Protein AF-A0A0F2S6R5-F1 (afdb_monomer_lite)

Structure (mmCIF, N/CA/C/O backbone):
data_AF-A0A0F2S6R5-F1
#
_entry.id   AF-A0A0F2S6R5-F1
#
loop_
_atom_site.group_PDB
_atom_site.id
_atom_site.type_symbol
_atom_site.label_atom_id
_atom_site.label_alt_id
_atom_site.label_comp_id
_atom_site.label_asym_id
_atom_site.label_entity_id
_atom_site.label_seq_id
_atom_site.pdbx_PDB_ins_code
_atom_site.Cartn_x
_atom_site.Cartn_y
_atom_site.Cartn_z
_atom_site.occupancy
_atom_site.B_iso_or_equiv
_atom_site.auth_seq_id
_atom_site.auth_comp_id
_atom_site.auth_asym_id
_atom_site.auth_atom_id
_atom_site.pdbx_PDB_model_num
ATOM 1 N N . MET A 1 1 ? 8.307 -3.874 -28.772 1.00 42.94 1 MET A N 1
ATOM 2 C CA . MET A 1 1 ? 7.777 -5.245 -28.546 1.00 42.94 1 MET A CA 1
ATOM 3 C C . MET A 1 1 ? 8.021 -5.792 -27.130 1.00 42.94 1 MET A C 1
ATOM 5 O O . MET A 1 1 ? 7.436 -6.818 -26.821 1.00 42.94 1 MET A O 1
ATOM 9 N N . ARG A 1 2 ? 8.817 -5.140 -26.260 1.00 52.94 2 ARG A N 1
ATOM 10 C CA . ARG A 1 2 ? 9.134 -5.641 -24.904 1.00 52.94 2 ARG A CA 1
ATOM 11 C C . ARG A 1 2 ? 8.112 -5.208 -23.826 1.00 52.94 2 ARG A C 1
ATOM 13 O O . ARG A 1 2 ? 7.730 -6.024 -23.002 1.00 52.94 2 ARG A O 1
ATOM 20 N N . GLU A 1 3 ? 7.572 -3.991 -23.926 1.00 57.88 3 GLU A N 1
ATOM 21 C CA . GLU A 1 3 ? 6.605 -3.407 -22.964 1.00 57.88 3 GLU A CA 1
ATOM 22 C C . GLU A 1 3 ? 5.202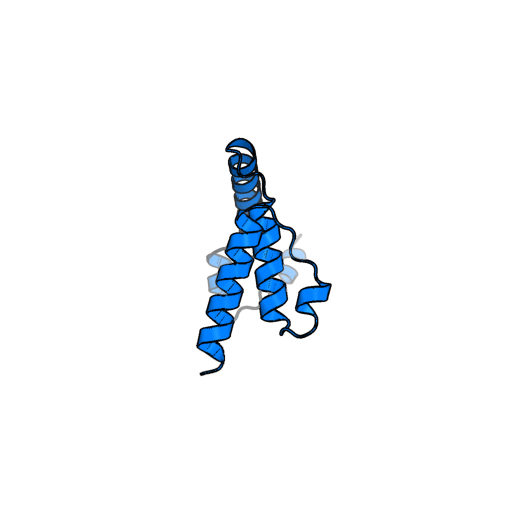 -4.033 -22.995 1.00 57.88 3 GLU A C 1
ATOM 24 O O . GLU A 1 3 ? 4.569 -4.227 -21.965 1.00 57.88 3 GLU A O 1
ATOM 29 N N . LYS A 1 4 ? 4.693 -4.415 -24.175 1.00 61.81 4 LYS A N 1
ATOM 30 C CA . LYS A 1 4 ? 3.365 -5.058 -24.259 1.00 61.81 4 LYS A CA 1
ATOM 31 C C . LYS A 1 4 ? 3.313 -6.386 -23.495 1.00 61.81 4 LYS A C 1
ATOM 33 O O . LYS A 1 4 ? 2.253 -6.777 -23.019 1.00 61.81 4 LYS A O 1
ATOM 38 N N . ASN A 1 5 ? 4.457 -7.060 -23.374 1.00 75.62 5 ASN A N 1
ATOM 39 C CA . ASN A 1 5 ? 4.567 -8.299 -22.618 1.00 75.62 5 ASN A CA 1
ATOM 40 C C . ASN A 1 5 ? 4.725 -8.034 -21.114 1.00 75.62 5 ASN A C 1
ATOM 42 O O . ASN A 1 5 ? 4.191 -8.814 -20.335 1.00 75.62 5 ASN A O 1
ATOM 46 N N . SER A 1 6 ? 5.378 -6.937 -20.700 1.00 80.12 6 SER A N 1
ATOM 47 C CA . SER A 1 6 ? 5.513 -6.597 -19.275 1.00 80.12 6 SER A CA 1
ATOM 48 C C . SER A 1 6 ? 4.174 -6.215 -18.650 1.00 80.12 6 SER A C 1
ATOM 50 O O . SER A 1 6 ? 3.848 -6.716 -17.581 1.00 80.12 6 SER A O 1
ATOM 52 N N . LEU A 1 7 ? 3.346 -5.429 -19.347 1.00 84.69 7 LEU A N 1
ATOM 53 C CA . LEU A 1 7 ? 2.012 -5.080 -18.851 1.00 84.69 7 LEU A CA 1
ATOM 54 C C . LEU A 1 7 ? 1.111 -6.315 -18.718 1.00 84.69 7 LEU A C 1
ATOM 56 O O . LEU A 1 7 ? 0.369 -6.447 -17.753 1.00 84.69 7 LEU A O 1
ATOM 60 N N . LYS A 1 8 ? 1.187 -7.246 -19.673 1.00 89.00 8 LYS A N 1
ATOM 61 C CA . LYS A 1 8 ? 0.401 -8.483 -19.614 1.00 89.00 8 LYS A CA 1
ATOM 62 C C . LYS A 1 8 ? 0.827 -9.379 -18.445 1.00 89.00 8 LYS A C 1
ATOM 64 O O . LYS A 1 8 ? -0.031 -9.986 -17.814 1.00 89.00 8 LYS A O 1
ATOM 69 N N . LEU A 1 9 ? 2.130 -9.443 -18.160 1.00 87.38 9 LEU A N 1
ATOM 70 C CA . LEU A 1 9 ? 2.659 -10.138 -16.983 1.00 87.38 9 LEU A CA 1
ATOM 71 C C . LEU A 1 9 ? 2.192 -9.462 -15.692 1.00 87.38 9 LEU A C 1
ATOM 73 O O . LEU A 1 9 ? 1.664 -10.142 -14.823 1.00 87.38 9 LEU A O 1
ATOM 77 N N . PHE A 1 10 ? 2.278 -8.131 -15.621 1.00 88.06 10 PHE A N 1
ATOM 78 C CA . PHE A 1 10 ? 1.766 -7.359 -14.489 1.00 88.06 10 PHE A CA 1
ATOM 79 C C . PHE A 1 10 ? 0.289 -7.642 -14.212 1.00 88.06 10 PHE A C 1
ATOM 81 O O . PHE A 1 10 ? -0.067 -7.973 -13.090 1.00 88.06 10 PHE A O 1
ATOM 88 N N . ILE A 1 11 ? -0.566 -7.586 -15.238 1.00 90.88 11 ILE A N 1
ATOM 89 C CA . ILE A 1 11 ? -1.997 -7.889 -15.091 1.00 90.88 11 ILE A CA 1
ATOM 90 C C . ILE A 1 11 ? -2.197 -9.309 -14.552 1.00 90.88 11 ILE A C 1
ATOM 92 O O . ILE A 1 11 ? -2.971 -9.495 -13.619 1.00 90.88 11 ILE A O 1
ATOM 96 N N . SER A 1 12 ? -1.467 -10.292 -15.085 1.00 91.06 12 SER A N 1
ATOM 97 C CA . SER A 1 12 ? -1.551 -11.673 -14.601 1.00 91.06 12 SER A CA 1
ATOM 98 C C . SER A 1 12 ? -1.149 -11.799 -13.130 1.00 91.06 12 SER A C 1
ATOM 100 O O . SER A 1 12 ? -1.763 -12.569 -12.398 1.00 91.06 12 SER A O 1
ATOM 102 N N . ASP A 1 13 ? -0.144 -11.053 -12.683 1.00 90.12 13 ASP A N 1
ATOM 103 C CA . ASP A 1 13 ? 0.297 -11.083 -11.290 1.00 90.12 13 ASP A CA 1
ATOM 104 C C . ASP A 1 13 ? -0.685 -10.368 -10.353 1.00 90.12 13 ASP A C 1
ATOM 106 O O . ASP A 1 13 ? -0.921 -10.834 -9.240 1.00 90.12 13 AS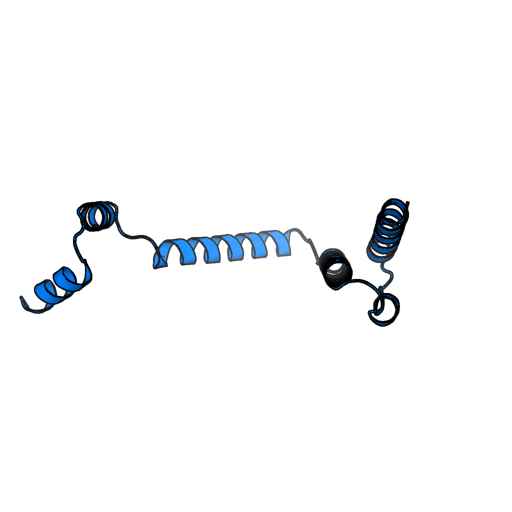P A O 1
ATOM 110 N N . ILE A 1 14 ? -1.349 -9.307 -10.819 1.00 92.12 14 ILE A N 1
ATOM 111 C CA . ILE A 1 14 ? -2.468 -8.686 -10.097 1.00 92.12 14 ILE A CA 1
ATOM 112 C C . ILE A 1 14 ? -3.649 -9.659 -9.968 1.00 92.12 14 ILE A C 1
ATOM 114 O O . ILE A 1 14 ? -4.220 -9.780 -8.886 1.00 92.12 14 ILE A O 1
ATOM 118 N N . GLU A 1 15 ? -4.000 -10.395 -11.026 1.00 92.88 15 GLU A N 1
ATOM 119 C CA . GLU A 1 15 ? -5.063 -11.412 -10.981 1.00 92.88 15 GLU A CA 1
ATOM 120 C C . GLU A 1 15 ? -4.767 -12.512 -9.948 1.00 92.88 15 GLU A C 1
ATOM 122 O O . GLU A 1 15 ? -5.669 -12.929 -9.213 1.00 92.88 15 GLU A O 1
ATOM 127 N N . LYS A 1 16 ? -3.503 -12.942 -9.831 1.00 91.38 16 LYS A N 1
ATOM 128 C CA . LYS A 1 16 ? -3.059 -13.882 -8.787 1.00 91.38 16 LYS A CA 1
ATOM 129 C C . LYS A 1 16 ? -3.244 -13.305 -7.386 1.00 91.38 16 LYS A C 1
ATOM 131 O O . LYS A 1 16 ? -3.817 -13.971 -6.526 1.00 91.38 16 LYS A O 1
ATOM 136 N N . ILE A 1 17 ? -2.824 -12.056 -7.171 1.00 91.38 17 ILE A N 1
ATOM 137 C CA . ILE A 1 17 ? -2.967 -11.367 -5.879 1.00 91.38 17 ILE A CA 1
ATOM 138 C C . ILE A 1 17 ? -4.444 -11.262 -5.480 1.00 91.38 17 ILE A C 1
ATOM 140 O O . ILE A 1 17 ? -4.796 -11.581 -4.345 1.00 91.38 17 ILE A O 1
ATOM 144 N N . ILE A 1 18 ? -5.323 -10.875 -6.412 1.00 88.69 18 ILE A N 1
ATOM 145 C CA . ILE A 1 18 ? -6.777 -10.805 -6.179 1.00 88.69 18 ILE A CA 1
ATOM 146 C C . ILE A 1 18 ? -7.349 -12.191 -5.851 1.00 88.69 18 ILE A C 1
ATOM 148 O O . ILE A 1 18 ? -8.245 -12.311 -5.018 1.00 88.69 18 ILE A O 1
ATOM 152 N N . SER A 1 19 ? -6.808 -13.244 -6.465 1.00 89.62 19 SER A N 1
ATOM 153 C CA . SER A 1 19 ? -7.196 -14.635 -6.199 1.00 89.62 19 SER A CA 1
ATOM 154 C C . SER A 1 19 ? -6.664 -15.177 -4.861 1.00 89.62 19 SER A C 1
ATOM 156 O O . SER A 1 19 ? -6.991 -16.302 -4.487 1.00 89.62 19 SER A O 1
ATOM 158 N N . GLY A 1 20 ? -5.871 -14.391 -4.124 1.00 83.06 20 GLY A N 1
ATOM 159 C CA . GLY A 1 20 ? -5.310 -14.757 -2.824 1.00 83.06 20 GLY A CA 1
ATOM 160 C C . GLY A 1 20 ? -3.959 -15.474 -2.891 1.00 83.06 20 GLY A C 1
ATOM 161 O O . GLY A 1 20 ? -3.470 -15.939 -1.860 1.00 83.06 20 GLY A O 1
ATOM 162 N N . GLU A 1 21 ? -3.335 -15.562 -4.067 1.00 84.25 21 GLU A N 1
ATOM 163 C CA . GLU A 1 21 ? -1.971 -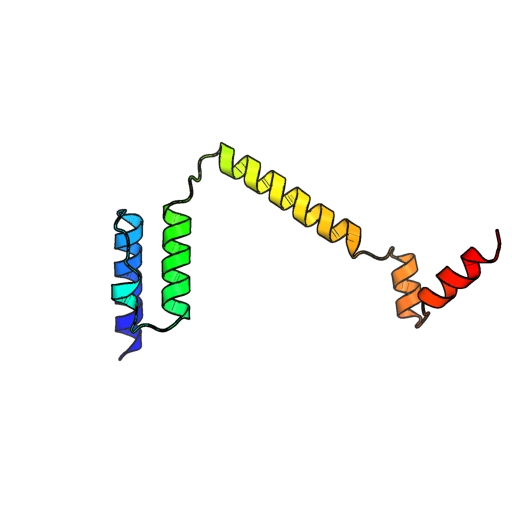16.076 -4.193 1.00 84.25 21 GLU A CA 1
ATOM 164 C C . GLU A 1 21 ? -0.953 -15.029 -3.727 1.00 84.25 21 GLU A C 1
ATOM 166 O O . GLU A 1 21 ? -1.030 -13.842 -4.051 1.00 84.25 21 GLU A O 1
ATOM 171 N N . ILE A 1 22 ? 0.033 -15.477 -2.949 1.00 73.38 22 ILE A N 1
ATOM 172 C CA . ILE A 1 22 ? 1.111 -14.618 -2.461 1.00 73.38 22 ILE A CA 1
ATOM 173 C C . ILE A 1 22 ? 2.211 -14.594 -3.518 1.00 73.38 22 ILE A C 1
ATOM 175 O O . ILE A 1 22 ? 2.876 -15.603 -3.741 1.00 73.38 22 ILE A O 1
ATOM 179 N N . THR A 1 23 ? 2.450 -13.430 -4.119 1.00 68.75 23 THR A N 1
ATOM 180 C CA . THR A 1 23 ? 3.635 -13.216 -4.957 1.00 68.75 23 THR A CA 1
ATOM 181 C C . THR A 1 23 ? 4.887 -13.131 -4.071 1.00 68.75 23 THR A C 1
ATOM 183 O O . THR A 1 23 ? 4.962 -12.331 -3.133 1.00 68.75 23 THR A O 1
ATOM 186 N N . ILE A 1 24 ? 5.860 -14.018 -4.309 1.00 66.00 24 ILE A N 1
ATOM 187 C CA . ILE A 1 24 ? 7.070 -14.150 -3.485 1.00 66.00 24 ILE A CA 1
ATOM 188 C C . ILE A 1 24 ? 8.160 -13.243 -4.055 1.00 66.00 24 ILE A C 1
ATOM 190 O O . ILE A 1 24 ? 8.506 -13.339 -5.227 1.00 66.00 24 ILE A O 1
ATOM 194 N N . SER A 1 25 ? 8.770 -12.409 -3.209 1.00 64.62 25 SER A N 1
ATOM 195 C CA . SER A 1 25 ? 9.819 -11.448 -3.598 1.00 64.62 25 SER A CA 1
ATOM 196 C C . SER A 1 25 ? 10.974 -12.061 -4.421 1.00 64.62 25 SER A C 1
ATOM 198 O O . SER A 1 25 ? 11.522 -11.402 -5.304 1.00 64.62 25 SER A O 1
ATOM 200 N N . SER A 1 26 ? 11.300 -13.345 -4.216 1.00 66.44 26 SER A N 1
ATOM 201 C CA . SER A 1 26 ? 12.332 -14.064 -4.982 1.00 66.44 26 SER A CA 1
ATOM 202 C C . SER A 1 26 ? 12.001 -14.242 -6.465 1.00 66.44 26 SER A C 1
ATOM 204 O O . SER A 1 26 ? 12.905 -14.232 -7.295 1.00 66.44 26 SER A O 1
ATOM 206 N N . GLU A 1 27 ? 10.722 -14.385 -6.820 1.00 67.56 27 GLU A N 1
ATOM 207 C CA . GLU A 1 27 ? 10.282 -14.511 -8.218 1.00 67.56 27 GLU A CA 1
ATOM 208 C C . GLU A 1 27 ? 10.520 -13.209 -8.990 1.00 67.56 27 GLU A C 1
ATOM 210 O O . GLU A 1 27 ? 10.745 -13.221 -10.203 1.00 67.56 27 GLU A O 1
ATOM 215 N N . TYR A 1 28 ? 10.573 -12.091 -8.259 1.00 72.56 28 TYR A N 1
ATOM 216 C CA . TYR A 1 28 ? 10.650 -10.755 -8.824 1.00 72.56 28 TYR A CA 1
ATOM 217 C C . TYR A 1 28 ? 12.028 -10.107 -8.717 1.00 72.56 28 TYR A C 1
ATOM 219 O O . TYR A 1 28 ? 12.194 -8.951 -9.091 1.00 72.56 28 TYR A O 1
ATOM 227 N N . GLN A 1 29 ? 13.050 -10.836 -8.260 1.00 72.00 29 GLN A N 1
ATOM 228 C CA . GLN A 1 29 ? 14.375 -10.269 -7.986 1.00 72.00 29 GLN A CA 1
ATOM 229 C C . GLN A 1 29 ? 15.019 -9.577 -9.205 1.00 72.00 29 GLN A C 1
ATOM 231 O O . GLN A 1 29 ? 15.781 -8.628 -9.036 1.00 72.00 29 GLN A O 1
ATOM 236 N N . HIS A 1 30 ? 14.676 -10.025 -10.416 1.00 75.38 30 HIS A N 1
ATOM 237 C CA . HIS A 1 30 ? 15.176 -9.509 -11.694 1.00 75.38 30 HIS A CA 1
ATOM 238 C C . HIS A 1 30 ? 14.366 -8.339 -12.282 1.00 75.38 30 HIS A C 1
ATOM 240 O O . HIS A 1 30 ? 14.768 -7.798 -13.312 1.00 75.38 30 HIS A O 1
ATOM 246 N N . TRP A 1 31 ? 13.239 -7.967 -11.668 1.00 77.94 31 TRP A N 1
ATOM 247 C CA . TRP A 1 31 ? 12.434 -6.817 -12.085 1.00 77.94 31 TRP A CA 1
ATOM 248 C C . TRP A 1 31 ? 12.972 -5.519 -11.490 1.00 77.94 31 TRP A C 1
ATOM 250 O O . TRP A 1 31 ? 13.715 -5.535 -10.500 1.00 77.94 31 TRP A O 1
ATOM 260 N N . ASP A 1 32 ? 12.598 -4.404 -12.117 1.00 84.56 32 ASP A N 1
ATOM 261 C CA . ASP A 1 32 ? 12.898 -3.079 -11.588 1.00 84.56 32 ASP A CA 1
ATOM 262 C C . ASP A 1 32 ? 12.194 -2.834 -10.243 1.00 84.56 32 ASP A C 1
ATOM 264 O O . ASP A 1 32 ? 11.309 -3.582 -9.815 1.00 84.56 32 ASP A O 1
ATOM 268 N N . GLU A 1 33 ? 12.675 -1.820 -9.531 1.00 86.38 33 GLU A N 1
ATOM 269 C CA . GLU A 1 33 ? 12.191 -1.511 -8.188 1.00 86.38 33 GLU A CA 1
ATOM 270 C C . GLU A 1 33 ? 10.739 -1.016 -8.212 1.00 86.38 33 GLU A C 1
ATOM 272 O O . GLU A 1 33 ? 9.933 -1.448 -7.393 1.00 86.38 33 GLU A O 1
ATOM 277 N N . GLU A 1 34 ? 10.375 -0.213 -9.214 1.00 86.38 34 GLU A N 1
ATOM 278 C CA . GLU A 1 34 ? 9.026 0.338 -9.384 1.00 86.38 34 GLU A CA 1
ATOM 279 C C . GLU A 1 34 ? 7.972 -0.774 -9.523 1.00 86.38 34 GLU A C 1
ATOM 281 O O . GLU A 1 34 ? 6.931 -0.755 -8.867 1.00 86.38 34 GLU A O 1
ATOM 286 N N . TYR A 1 35 ? 8.263 -1.809 -10.311 1.00 87.44 35 TYR A N 1
ATOM 287 C CA . TYR A 1 35 ? 7.401 -2.972 -10.492 1.00 87.44 35 TYR A CA 1
ATOM 288 C C . TYR A 1 35 ? 7.194 -3.745 -9.184 1.00 87.44 35 TYR A C 1
ATOM 290 O O . TYR A 1 35 ? 6.079 -4.183 -8.884 1.00 87.44 35 TYR A O 1
ATOM 298 N N . LYS A 1 36 ? 8.253 -3.907 -8.380 1.00 85.81 36 LYS A N 1
ATOM 299 C CA . LYS A 1 36 ? 8.169 -4.576 -7.071 1.00 85.81 36 LYS A CA 1
ATOM 300 C C . LYS A 1 36 ? 7.345 -3.763 -6.082 1.00 85.81 36 LYS A C 1
ATOM 302 O O . LYS A 1 36 ? 6.510 -4.339 -5.384 1.00 85.81 36 LYS A O 1
ATOM 307 N N . GLU A 1 37 ? 7.557 -2.451 -6.038 1.00 88.56 37 GLU A N 1
ATOM 308 C CA . GLU A 1 37 ? 6.785 -1.532 -5.201 1.00 88.56 37 GLU A CA 1
ATOM 309 C C . GLU A 1 37 ? 5.295 -1.586 -5.557 1.00 88.56 37 GLU A C 1
ATOM 311 O O . GLU A 1 37 ? 4.449 -1.733 -4.673 1.00 88.56 37 GLU A O 1
ATOM 316 N N . LEU A 1 38 ? 4.964 -1.574 -6.852 1.00 91.69 38 LEU A N 1
ATOM 317 C CA . LEU A 1 38 ? 3.591 -1.698 -7.343 1.00 91.69 38 LEU A CA 1
ATOM 318 C C . LEU A 1 38 ? 2.935 -3.022 -6.927 1.00 91.69 38 LEU A C 1
ATOM 320 O O . LEU A 1 38 ? 1.802 -3.017 -6.438 1.00 91.69 38 LEU A O 1
ATOM 324 N N . LEU A 1 39 ? 3.630 -4.155 -7.076 1.00 89.62 39 LEU A N 1
ATOM 325 C CA . LEU A 1 39 ? 3.109 -5.452 -6.629 1.00 89.62 39 LEU A CA 1
ATOM 326 C C . LEU A 1 39 ? 2.927 -5.509 -5.109 1.00 89.62 39 LEU A C 1
ATOM 328 O O . LEU A 1 39 ? 1.938 -6.061 -4.625 1.00 89.62 39 LEU A O 1
ATOM 332 N N . PHE A 1 40 ? 3.852 -4.924 -4.351 1.00 88.62 40 PHE A N 1
ATOM 333 C CA . PHE A 1 40 ? 3.753 -4.854 -2.899 1.00 88.62 40 PHE A CA 1
ATOM 334 C C . PHE A 1 40 ? 2.544 -4.021 -2.451 1.00 88.62 40 PHE A C 1
ATOM 336 O O . PHE A 1 40 ? 1.769 -4.466 -1.602 1.00 88.62 40 PHE A O 1
ATOM 343 N N . LEU A 1 41 ? 2.325 -2.857 -3.068 1.00 91.06 41 LEU A N 1
ATOM 344 C CA . LEU A 1 41 ? 1.134 -2.040 -2.834 1.00 91.06 41 LEU A CA 1
ATOM 345 C C . LEU A 1 41 ? -0.144 -2.812 -3.172 1.00 91.06 41 LEU A C 1
ATOM 347 O O . LEU A 1 41 ? -1.075 -2.828 -2.370 1.00 91.06 41 LEU A O 1
ATOM 351 N N . ALA A 1 42 ? -0.179 -3.512 -4.307 1.00 90.50 42 ALA A N 1
ATOM 352 C CA . ALA A 1 42 ? -1.326 -4.333 -4.685 1.00 90.50 42 ALA A CA 1
ATOM 353 C C . ALA A 1 42 ? -1.628 -5.429 -3.647 1.00 90.50 42 ALA A C 1
ATOM 355 O O . ALA A 1 42 ? -2.787 -5.623 -3.280 1.00 90.50 42 ALA A O 1
ATOM 356 N N . GLN A 1 43 ? -0.603 -6.103 -3.113 1.00 89.81 43 GLN A N 1
ATOM 357 C CA . GLN A 1 43 ? -0.776 -7.078 -2.032 1.00 89.81 43 GLN A CA 1
ATOM 358 C C . GLN A 1 43 ? -1.309 -6.451 -0.740 1.00 89.81 43 GLN A C 1
ATOM 360 O O . GLN A 1 43 ? -2.137 -7.062 -0.064 1.00 89.81 43 GLN A O 1
ATOM 365 N N . LEU A 1 44 ? -0.822 -5.264 -0.363 1.00 88.62 44 LEU A N 1
ATOM 366 C CA . LEU A 1 44 ? -1.309 -4.553 0.820 1.00 88.62 44 LEU A CA 1
ATOM 367 C C . LEU A 1 44 ? -2.785 -4.192 0.676 1.00 88.62 44 LEU A C 1
ATOM 369 O O . LEU A 1 44 ? -3.554 -4.422 1.605 1.00 88.62 44 LEU A O 1
ATOM 373 N N . LEU A 1 45 ? -3.181 -3.689 -0.496 1.00 88.38 45 LEU A N 1
ATOM 374 C CA . LEU A 1 45 ? -4.575 -3.378 -0.802 1.00 88.38 45 LEU A CA 1
ATOM 375 C C . LEU A 1 45 ? -5.439 -4.644 -0.770 1.00 88.38 45 LEU A C 1
ATOM 377 O O . LEU A 1 45 ? -6.489 -4.647 -0.144 1.00 88.38 45 LEU A O 1
ATOM 381 N N . ALA A 1 46 ? -4.982 -5.751 -1.358 1.00 87.06 46 ALA A N 1
ATOM 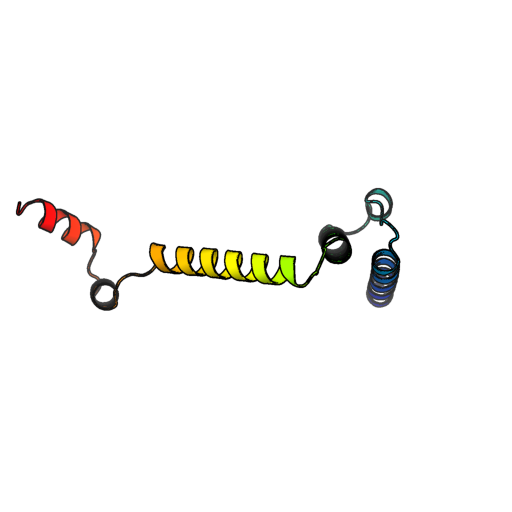382 C CA . ALA A 1 46 ? -5.726 -7.013 -1.334 1.00 87.06 46 ALA A CA 1
ATOM 383 C C . ALA A 1 46 ? -5.899 -7.596 0.082 1.00 87.06 46 ALA A C 1
ATOM 385 O O . ALA A 1 46 ? -6.889 -8.271 0.357 1.00 87.06 46 ALA A O 1
ATOM 386 N N . LYS A 1 47 ? -4.948 -7.339 0.989 1.00 85.19 47 LYS A N 1
ATOM 387 C CA . LYS A 1 47 ? -5.013 -7.758 2.400 1.00 85.19 47 LYS A CA 1
ATOM 388 C C . LYS A 1 47 ? -5.777 -6.784 3.292 1.00 85.19 47 LYS A C 1
ATOM 390 O O . LYS A 1 47 ? -6.087 -7.140 4.429 1.00 85.19 47 LYS A O 1
ATOM 395 N N . ALA A 1 48 ? -6.019 -5.561 2.831 1.00 82.50 48 ALA A N 1
ATOM 396 C CA . ALA A 1 48 ? -6.703 -4.561 3.625 1.00 82.50 48 ALA A CA 1
ATOM 397 C C . ALA A 1 48 ? -8.158 -4.987 3.854 1.00 82.50 48 ALA A C 1
ATOM 399 O O . ALA A 1 48 ? -8.900 -5.310 2.928 1.00 82.50 48 ALA A O 1
ATOM 400 N N . ASP A 1 49 ? -8.569 -4.981 5.118 1.00 77.06 49 ASP A N 1
ATOM 401 C CA . ASP A 1 49 ? -9.955 -5.220 5.492 1.00 77.06 49 ASP A CA 1
ATOM 402 C C . ASP A 1 49 ? -10.743 -3.919 5.300 1.00 77.06 49 ASP A C 1
ATOM 404 O O . ASP A 1 49 ? -10.758 -3.054 6.176 1.00 77.06 49 ASP A O 1
ATOM 408 N N . TYR A 1 50 ? -11.371 -3.766 4.132 1.00 73.56 50 TYR A N 1
ATOM 409 C CA . TYR A 1 50 ? -12.218 -2.618 3.781 1.00 73.56 50 TYR A CA 1
ATOM 410 C C . TYR A 1 50 ? -13.631 -2.699 4.366 1.00 73.56 50 TYR A C 1
ATOM 412 O O . TYR A 1 50 ? -14.590 -2.217 3.760 1.00 73.56 50 TYR A O 1
ATOM 420 N N . ASN A 1 51 ? -13.805 -3.327 5.528 1.00 78.94 51 ASN A N 1
ATOM 421 C CA . ASN A 1 51 ? -15.088 -3.265 6.207 1.00 78.94 51 ASN A CA 1
ATOM 422 C C . ASN A 1 51 ? -15.502 -1.800 6.479 1.00 78.94 51 ASN A C 1
ATOM 424 O O . ASN A 1 51 ? -14.678 -0.914 6.695 1.00 78.94 51 ASN A O 1
ATOM 428 N N . GLN A 1 52 ? -16.810 -1.532 6.478 1.00 69.25 52 GLN A N 1
ATOM 429 C CA . GLN A 1 52 ? -17.350 -0.173 6.639 1.00 69.25 52 GLN A CA 1
ATOM 430 C C . GLN A 1 52 ? -16.791 0.537 7.890 1.00 69.25 52 GLN A C 1
ATOM 432 O O . GLN A 1 52 ? -16.536 1.735 7.898 1.00 69.25 52 GLN A O 1
ATOM 437 N N . LYS A 1 53 ? -16.534 -0.241 8.948 1.00 71.81 53 LYS A N 1
ATOM 438 C CA . LYS A 1 53 ? -16.021 0.244 10.228 1.00 71.81 53 LYS A CA 1
ATOM 439 C C . LYS A 1 53 ? -14.565 0.718 10.148 1.00 71.81 53 LYS A C 1
ATOM 441 O O . LYS A 1 53 ? -14.213 1.676 10.833 1.00 71.81 53 LYS A O 1
ATOM 446 N N . SER A 1 54 ? -13.718 0.062 9.357 1.00 68.94 54 SER A N 1
ATOM 447 C CA . SER A 1 54 ? -12.323 0.457 9.150 1.00 68.94 54 SER A CA 1
ATOM 448 C C . SER A 1 54 ? -12.232 1.696 8.259 1.00 68.94 54 SER A C 1
ATOM 450 O O . SER A 1 54 ? -11.392 2.558 8.512 1.00 68.94 54 SER A O 1
ATOM 452 N N . GLN A 1 55 ? -13.146 1.842 7.293 1.00 70.50 55 GLN A N 1
ATOM 453 C CA . GLN A 1 55 ? -13.259 3.049 6.471 1.00 70.50 55 GLN A CA 1
ATOM 454 C C . GLN A 1 55 ? -13.653 4.278 7.295 1.00 70.50 55 GLN A C 1
ATOM 456 O O . GLN A 1 55 ? -12.953 5.286 7.230 1.00 70.50 55 GLN A O 1
ATOM 461 N N . ASP A 1 56 ? -14.688 4.182 8.134 1.00 74.44 56 ASP A N 1
ATOM 462 C CA . ASP A 1 56 ? -15.125 5.300 8.987 1.00 74.44 56 ASP A CA 1
ATOM 463 C C . ASP A 1 56 ? -14.009 5.753 9.955 1.00 74.44 56 ASP A C 1
ATOM 465 O O . ASP A 1 56 ? -13.803 6.947 10.210 1.00 74.44 56 ASP A O 1
ATOM 469 N N . GLN A 1 57 ? -13.241 4.794 10.486 1.00 73.44 57 GLN A N 1
ATOM 470 C CA . GLN A 1 57 ? -12.078 5.068 11.336 1.00 73.44 57 GLN A CA 1
ATOM 471 C C . GLN A 1 57 ? -10.932 5.735 10.566 1.00 73.44 57 GLN A C 1
ATOM 473 O O . GLN A 1 57 ? -10.337 6.693 11.068 1.00 73.44 57 GLN A O 1
ATOM 478 N N . MET A 1 58 ? -10.634 5.259 9.355 1.00 74.69 58 MET A N 1
ATOM 479 C CA . MET A 1 58 ? -9.603 5.833 8.491 1.00 74.69 58 MET A CA 1
ATOM 480 C C . MET A 1 58 ? -9.964 7.259 8.060 1.00 74.69 58 MET A C 1
ATOM 482 O O . MET A 1 58 ? -9.113 8.144 8.128 1.00 74.69 58 MET A O 1
ATOM 486 N N . GLU A 1 59 ? -11.220 7.513 7.688 1.00 77.75 59 GLU A N 1
ATOM 487 C CA . GLU A 1 59 ? -11.704 8.847 7.321 1.00 77.75 59 GLU A CA 1
ATOM 488 C C . GLU A 1 59 ? -11.576 9.829 8.495 1.00 77.75 59 GLU A C 1
ATOM 490 O O . GLU A 1 59 ? -11.116 10.961 8.329 1.00 77.75 59 GLU A O 1
ATOM 495 N N . THR A 1 60 ? -11.909 9.377 9.707 1.00 78.81 60 THR A N 1
ATOM 496 C CA . THR A 1 60 ? -11.775 10.184 10.926 1.00 78.81 60 THR A CA 1
ATOM 497 C C . THR A 1 60 ? -10.308 10.511 11.232 1.00 78.81 60 THR A C 1
ATOM 499 O O . THR A 1 60 ? -9.993 11.650 11.585 1.00 78.81 60 THR A O 1
ATOM 502 N N . MET A 1 61 ? -9.390 9.549 11.067 1.00 75.06 61 MET A N 1
ATOM 503 C CA . MET A 1 61 ? -7.951 9.801 11.233 1.00 75.06 61 MET A CA 1
ATOM 504 C C . MET A 1 61 ? -7.406 10.762 10.176 1.00 75.06 61 MET A C 1
ATOM 506 O O . MET A 1 61 ? -6.681 11.687 10.532 1.00 75.06 61 MET A O 1
ATOM 510 N N . LEU A 1 62 ? -7.770 10.584 8.904 1.00 80.38 62 LEU A N 1
ATOM 511 C CA . LEU A 1 62 ? -7.337 11.457 7.809 1.00 80.38 62 LEU A CA 1
ATOM 512 C C . LEU A 1 62 ? -7.791 12.898 8.023 1.00 80.38 62 LEU A C 1
ATOM 514 O O . LEU A 1 62 ? -6.975 13.810 7.927 1.00 80.38 62 LEU A O 1
ATOM 518 N N . LYS A 1 63 ? -9.060 13.104 8.395 1.00 78.31 63 LYS A N 1
ATOM 519 C CA . LYS A 1 63 ? -9.579 14.435 8.740 1.00 78.31 63 LYS A CA 1
ATOM 520 C C . LYS A 1 63 ? -8.787 15.075 9.873 1.00 78.31 63 LYS A C 1
ATOM 522 O O . LYS A 1 63 ? -8.464 16.253 9.792 1.00 78.31 63 LYS A O 1
ATOM 527 N N . LYS A 1 64 ? -8.431 14.302 10.903 1.00 76.38 64 LYS A N 1
ATOM 528 C CA . LYS A 1 64 ? -7.639 14.797 12.035 1.00 76.38 64 LYS A CA 1
ATOM 529 C C . LYS A 1 64 ? -6.207 15.161 11.633 1.00 76.38 64 LYS A C 1
ATOM 531 O O . LYS A 1 64 ? -5.688 16.163 12.103 1.00 76.38 64 LYS A O 1
ATOM 536 N N . VAL A 1 65 ? -5.575 14.372 10.765 1.00 74.19 65 VAL A N 1
ATOM 537 C CA . VAL A 1 65 ? -4.233 14.673 10.245 1.00 74.19 65 VAL A CA 1
ATOM 538 C C . VAL A 1 65 ? -4.257 15.930 9.378 1.00 74.19 65 VAL A C 1
ATOM 540 O O . VAL A 1 65 ? -3.427 16.802 9.584 1.00 74.19 65 VAL A O 1
ATOM 543 N N . ILE A 1 66 ? -5.227 16.061 8.469 1.00 71.94 66 ILE A N 1
ATOM 544 C CA . ILE A 1 66 ? -5.376 17.246 7.609 1.00 71.94 66 ILE A CA 1
ATOM 545 C C . ILE A 1 66 ? -5.653 18.499 8.446 1.00 71.94 66 ILE A C 1
ATOM 547 O O . ILE A 1 66 ? -5.027 19.527 8.219 1.00 71.94 66 ILE A O 1
ATOM 551 N N . TYR 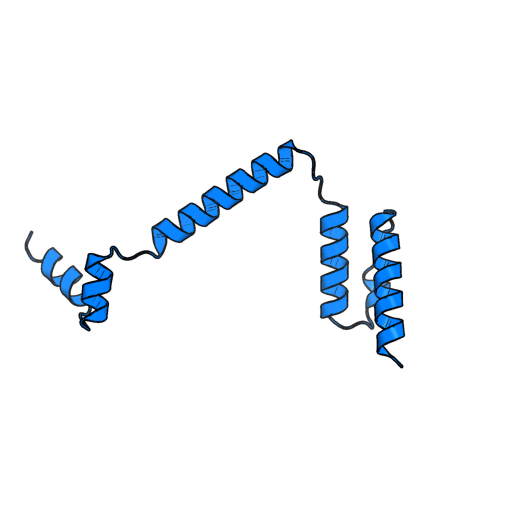A 1 67 ? -6.529 18.396 9.449 1.00 67.88 67 TYR A N 1
ATOM 552 C CA . TYR A 1 67 ? -6.791 19.484 10.391 1.00 67.88 67 TYR A CA 1
ATOM 553 C C . TYR A 1 67 ? -5.508 19.926 11.110 1.00 67.88 67 TYR A C 1
ATOM 555 O O . TYR A 1 67 ? -5.190 21.107 11.144 1.00 67.88 67 TYR A O 1
ATOM 563 N N . ASN A 1 68 ? -4.722 18.970 11.611 1.00 64.69 68 ASN A N 1
ATOM 564 C CA . ASN A 1 68 ? -3.469 19.267 12.305 1.00 64.69 68 ASN A CA 1
ATOM 565 C C . ASN A 1 68 ? -2.366 19.821 11.386 1.00 64.69 68 ASN A C 1
ATOM 567 O O . ASN A 1 68 ? -1.416 20.407 11.891 1.00 64.69 68 ASN A O 1
ATOM 571 N N . ILE A 1 69 ? -2.437 19.586 10.073 1.00 63.19 69 ILE A N 1
ATOM 572 C CA . ILE A 1 69 ? -1.508 20.178 9.098 1.00 63.19 69 ILE A CA 1
ATOM 573 C C . ILE A 1 69 ? -1.887 21.640 8.841 1.00 63.19 69 ILE A C 1
ATOM 575 O O . ILE A 1 69 ? -1.003 22.485 8.785 1.00 63.19 69 ILE A O 1
ATOM 579 N N . HIS A 1 70 ? -3.186 21.938 8.747 1.00 55.75 70 HIS A N 1
ATOM 580 C CA . HIS A 1 70 ? -3.689 23.308 8.621 1.00 55.75 70 HIS A CA 1
ATOM 581 C C . HIS A 1 70 ? -3.333 24.173 9.845 1.00 55.75 70 HIS A C 1
ATOM 583 O O . HIS A 1 70 ? -2.873 25.294 9.687 1.00 55.75 70 HIS A O 1
ATOM 589 N N . ASP A 1 71 ? -3.454 23.625 11.059 1.00 56.22 71 ASP A N 1
ATOM 590 C CA . ASP A 1 71 ? -3.244 24.372 12.315 1.00 56.22 71 ASP A CA 1
ATOM 591 C C . ASP A 1 71 ? -1.780 24.796 12.581 1.00 56.22 71 ASP A C 1
ATOM 593 O O . ASP A 1 71 ? -1.524 25.566 13.504 1.00 56.22 71 ASP A O 1
ATOM 597 N N . VAL A 1 72 ? -0.796 24.256 11.849 1.00 58.16 72 VAL A N 1
ATOM 598 C CA . VAL A 1 72 ? 0.640 24.464 12.143 1.00 58.16 72 VAL A CA 1
ATOM 599 C C . VAL A 1 72 ? 1.350 25.329 11.094 1.00 58.16 72 VAL A C 1
ATOM 601 O O . VAL A 1 72 ? 2.402 25.884 11.405 1.00 58.16 72 VAL A O 1
ATOM 604 N N . ASP A 1 73 ? 0.788 25.475 9.891 1.00 58.69 73 ASP A N 1
ATOM 605 C CA . ASP A 1 73 ? 1.456 26.122 8.746 1.00 58.69 73 ASP A CA 1
ATOM 606 C C . ASP A 1 73 ? 0.718 27.362 8.199 1.00 58.69 73 ASP A C 1
ATOM 608 O O . ASP A 1 73 ? 1.197 27.981 7.246 1.00 58.69 73 ASP A O 1
ATOM 612 N N . GLU A 1 74 ? -0.426 27.753 8.774 1.00 62.28 74 GLU A N 1
ATOM 613 C CA . GLU A 1 74 ? -1.156 28.950 8.339 1.00 62.28 74 GLU A CA 1
ATOM 614 C C . GLU A 1 74 ? -0.766 30.190 9.153 1.00 62.28 74 GLU A C 1
ATOM 616 O O . GLU A 1 74 ? -0.901 30.231 10.374 1.00 62.28 74 GLU A O 1
ATOM 621 N N . LEU A 1 75 ? -0.271 31.206 8.439 1.00 61.56 75 LEU A N 1
ATOM 622 C CA . LEU A 1 75 ? -0.234 32.593 8.899 1.00 61.56 75 LEU A CA 1
ATOM 623 C C . LEU A 1 75 ? -1.638 33.182 8.721 1.00 61.56 75 LEU A C 1
ATOM 625 O O . LEU A 1 75 ? -2.281 32.919 7.701 1.00 61.56 75 LEU A O 1
ATOM 629 N N . ASP A 1 76 ? -2.091 34.000 9.668 1.00 67.19 76 ASP A N 1
ATOM 630 C CA . ASP A 1 76 ? -3.335 34.755 9.497 1.00 67.19 76 ASP A CA 1
ATOM 631 C C . ASP A 1 76 ? -3.218 35.702 8.282 1.00 67.19 76 ASP A C 1
ATOM 633 O O . ASP A 1 76 ? -2.123 36.150 7.933 1.00 67.19 76 ASP A O 1
ATOM 637 N N . ASP A 1 77 ? -4.339 36.049 7.639 1.00 71.00 77 ASP A N 1
ATOM 638 C CA . ASP A 1 77 ? -4.358 36.930 6.452 1.00 71.00 77 ASP A CA 1
ATOM 639 C C . ASP A 1 77 ? -3.583 38.249 6.678 1.00 71.00 77 ASP A C 1
ATOM 641 O O . ASP A 1 77 ? -2.853 38.715 5.800 1.00 71.00 77 ASP A O 1
ATOM 645 N N . ASP A 1 78 ? -3.662 38.810 7.889 1.00 69.31 78 ASP A N 1
ATOM 646 C CA . ASP A 1 78 ? -2.936 40.026 8.276 1.00 69.31 78 ASP A CA 1
ATOM 647 C C . ASP A 1 78 ? -1.407 39.809 8.328 1.00 69.31 78 ASP A C 1
ATOM 649 O O . ASP A 1 78 ? -0.621 40.712 8.030 1.00 69.31 78 ASP A O 1
ATOM 653 N N . GLU A 1 79 ? -0.957 38.608 8.693 1.00 72.88 79 GLU A N 1
ATOM 654 C CA . GLU A 1 79 ? 0.458 38.230 8.712 1.00 72.88 79 GLU A CA 1
ATOM 655 C C . GLU A 1 79 ? 0.978 37.952 7.294 1.00 72.88 79 GLU A C 1
ATOM 657 O O . GLU A 1 79 ? 2.118 38.307 6.971 1.00 72.88 79 GLU A O 1
ATOM 662 N N . LEU A 1 80 ? 0.133 37.396 6.419 1.00 74.44 80 LEU A N 1
ATOM 663 C CA . LEU A 1 80 ? 0.434 37.219 4.996 1.00 74.44 80 LEU A CA 1
ATOM 664 C C . LEU A 1 80 ? 0.649 38.565 4.290 1.00 74.44 80 LEU A C 1
ATOM 666 O O . LEU A 1 80 ? 1.611 38.702 3.527 1.00 74.44 80 LEU A O 1
ATOM 670 N N . ASP A 1 81 ? -0.173 39.573 4.589 1.00 78.00 81 ASP A N 1
ATOM 671 C CA . ASP A 1 81 ? -0.021 40.934 4.060 1.00 78.00 81 ASP A CA 1
ATOM 672 C C . ASP A 1 81 ? 1.296 41.590 4.510 1.00 78.00 81 ASP A C 1
ATOM 674 O O . ASP A 1 81 ? 1.967 42.271 3.725 1.00 78.00 81 ASP A O 1
ATOM 678 N N . LEU A 1 82 ? 1.721 41.346 5.754 1.00 75.50 82 LEU A N 1
ATOM 679 C CA . LEU A 1 82 ? 2.998 41.839 6.279 1.00 75.50 82 LEU A CA 1
ATOM 680 C C . LEU A 1 82 ? 4.192 41.188 5.569 1.00 75.50 82 LEU A C 1
ATOM 682 O O . LEU A 1 82 ? 5.110 41.891 5.136 1.00 75.50 82 LEU A O 1
ATOM 686 N N . VAL A 1 83 ? 4.170 39.868 5.377 1.00 72.50 83 VAL A N 1
ATOM 687 C CA . VAL A 1 83 ? 5.218 39.163 4.619 1.00 72.50 83 VAL A CA 1
ATOM 688 C C . VAL A 1 83 ? 5.244 39.629 3.161 1.00 72.50 83 VAL A C 1
ATOM 690 O O . VAL A 1 83 ? 6.322 39.882 2.619 1.00 72.50 83 VAL A O 1
ATOM 693 N N . ALA A 1 84 ? 4.080 39.813 2.529 1.00 78.19 84 ALA A N 1
ATOM 694 C CA . ALA A 1 84 ? 3.969 40.310 1.156 1.00 78.19 84 ALA A CA 1
ATOM 695 C C . ALA A 1 84 ? 4.489 41.751 1.002 1.00 78.19 84 ALA A C 1
ATOM 697 O O . ALA A 1 84 ? 5.078 42.094 -0.026 1.00 78.19 84 ALA A O 1
ATOM 698 N N . ALA A 1 85 ? 4.350 42.578 2.041 1.00 78.19 85 ALA A N 1
ATOM 699 C CA . ALA A 1 85 ? 4.957 43.904 2.130 1.00 78.19 85 ALA A CA 1
ATOM 700 C C . ALA A 1 85 ? 6.480 43.872 2.403 1.00 78.19 85 ALA A C 1
ATOM 702 O O . ALA A 1 85 ? 7.113 44.928 2.480 1.00 78.19 85 ALA A O 1
ATOM 703 N N . GLY A 1 86 ? 7.085 42.683 2.520 1.00 75.94 86 GLY A N 1
ATOM 704 C CA . GLY A 1 86 ? 8.517 42.487 2.754 1.00 75.94 86 GLY A CA 1
ATOM 705 C C . GLY A 1 86 ? 8.936 42.656 4.214 1.00 75.94 86 GLY A C 1
ATOM 706 O O . GLY A 1 86 ? 10.107 42.929 4.486 1.00 75.94 86 GLY A O 1
ATOM 707 N N . VAL A 1 87 ? 7.994 42.539 5.151 1.00 72.06 87 VAL A N 1
ATOM 708 C CA . VAL A 1 87 ? 8.244 42.698 6.585 1.00 72.06 87 VAL A CA 1
ATOM 709 C C . VAL A 1 87 ? 8.731 41.378 7.183 1.00 72.06 87 VAL A C 1
ATOM 711 O O . VAL A 1 87 ? 8.108 40.334 7.015 1.00 72.06 87 VAL A O 1
ATOM 714 N N . ASP A 1 88 ? 9.846 41.424 7.916 1.00 75.44 88 ASP A N 1
ATOM 715 C CA . ASP A 1 88 ? 10.356 40.268 8.659 1.00 75.44 88 ASP A CA 1
ATOM 716 C C . ASP A 1 88 ? 9.632 40.141 10.008 1.00 75.44 88 ASP A C 1
ATOM 718 O O . ASP A 1 88 ? 9.894 40.884 10.963 1.00 75.44 88 ASP A O 1
ATOM 722 N N . LEU A 1 89 ? 8.714 39.178 10.086 1.00 63.47 89 LEU A N 1
ATOM 723 C CA . LEU A 1 89 ? 7.903 38.902 11.273 1.00 63.47 89 LEU A CA 1
ATOM 724 C C . LEU A 1 89 ? 8.741 38.490 12.500 1.00 63.47 89 LEU A C 1
ATOM 726 O O . LEU A 1 89 ? 8.312 38.713 13.635 1.00 63.47 89 LEU A O 1
ATOM 730 N N . ASN A 1 90 ? 9.971 37.985 12.314 1.00 67.44 90 ASN A N 1
ATOM 731 C CA . ASN A 1 90 ? 10.858 37.657 13.437 1.00 67.44 90 ASN A CA 1
ATOM 732 C C . ASN A 1 90 ? 11.294 38.903 14.218 1.00 67.44 90 ASN A C 1
ATOM 734 O O . ASN A 1 90 ? 11.539 38.829 15.425 1.00 67.44 90 ASN A O 1
ATOM 738 N N . ILE A 1 91 ? 11.390 40.052 13.544 1.00 61.81 91 ILE A N 1
ATOM 739 C CA . ILE A 1 91 ? 11.795 41.324 14.153 1.00 61.81 91 ILE A CA 1
ATOM 740 C C . ILE A 1 91 ? 10.637 41.898 14.983 1.00 61.81 91 ILE A C 1
ATOM 742 O O . ILE A 1 91 ? 10.850 42.340 16.114 1.00 61.81 91 ILE A O 1
ATOM 746 N N . ILE A 1 92 ? 9.405 41.804 14.473 1.00 59.31 92 ILE A N 1
ATOM 747 C CA . ILE A 1 92 ? 8.187 42.278 15.153 1.00 59.31 92 ILE A CA 1
ATOM 748 C C . ILE A 1 92 ? 7.899 41.455 16.415 1.00 59.31 92 ILE A C 1
ATOM 750 O O . ILE A 1 92 ? 7.621 42.016 17.480 1.00 59.31 92 ILE A O 1
ATOM 754 N N . ALA A 1 93 ? 8.042 40.128 16.342 1.00 59.78 93 ALA A N 1
ATOM 755 C CA . ALA A 1 93 ? 7.873 39.249 17.500 1.00 59.78 93 ALA A CA 1
ATOM 7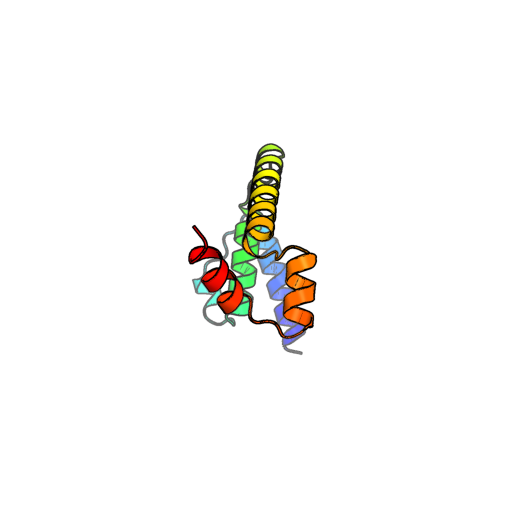56 C C . ALA A 1 93 ? 8.870 39.561 18.637 1.00 59.78 93 ALA A C 1
ATOM 758 O O . ALA A 1 93 ? 8.568 39.356 19.817 1.00 59.78 93 ALA A O 1
ATOM 759 N N . LEU A 1 94 ? 10.056 40.083 18.302 1.00 56.66 94 LEU A N 1
ATOM 760 C CA . LEU A 1 94 ? 11.088 40.455 19.270 1.00 56.66 94 LEU A CA 1
ATOM 761 C C . LEU A 1 94 ? 10.825 41.816 19.939 1.00 56.66 94 LEU A C 1
ATOM 763 O O . LEU A 1 94 ? 11.179 41.998 21.106 1.00 56.66 94 LEU A O 1
ATOM 767 N N . GLU A 1 95 ? 10.218 42.770 19.226 1.00 57.00 95 GLU A N 1
ATOM 768 C CA . GLU A 1 95 ? 9.853 44.086 19.771 1.00 57.00 95 GLU A CA 1
ATOM 769 C C . GLU A 1 95 ? 8.660 44.016 20.728 1.00 57.00 95 GLU A C 1
ATOM 771 O O . GLU A 1 95 ? 8.670 44.678 21.769 1.00 57.00 95 GLU A O 1
ATOM 776 N N . ASN A 1 96 ? 7.676 43.162 20.440 1.00 55.12 96 ASN A N 1
ATOM 777 C CA . ASN A 1 96 ? 6.497 43.001 21.294 1.00 55.12 96 ASN A CA 1
ATOM 778 C C . ASN A 1 96 ? 6.820 42.340 22.646 1.00 55.12 96 ASN A C 1
ATOM 780 O O . ASN A 1 96 ? 6.167 42.641 23.638 1.00 55.12 96 ASN A O 1
ATOM 784 N N . LYS A 1 97 ? 7.887 41.532 22.739 1.00 53.91 97 LYS A N 1
ATOM 785 C CA . LYS A 1 97 ? 8.367 40.946 24.010 1.00 53.91 97 LYS A CA 1
ATOM 786 C C . LYS A 1 97 ? 9.122 41.916 24.926 1.00 53.91 97 LYS A C 1
ATOM 788 O O . LYS A 1 97 ? 9.450 41.549 26.049 1.00 53.91 97 LYS A O 1
ATOM 793 N N . LYS A 1 98 ? 9.460 43.123 24.461 1.00 52.12 98 LYS A N 1
ATOM 794 C CA . LYS A 1 98 ? 10.197 44.132 25.250 1.00 52.12 98 LYS A CA 1
ATOM 795 C C . LYS A 1 98 ? 9.301 45.214 25.858 1.00 52.12 98 LYS A C 1
ATOM 797 O O . LYS A 1 98 ? 9.825 46.136 26.480 1.00 52.12 98 LYS A O 1
ATOM 802 N N . LYS A 1 99 ? 7.986 45.141 25.640 1.00 51.12 99 LYS A N 1
ATOM 803 C CA . LYS A 1 99 ? 7.004 46.116 26.138 1.00 51.12 99 LYS A CA 1
ATOM 804 C C . LYS A 1 99 ? 6.125 45.598 27.286 1.00 51.12 99 LYS A C 1
ATOM 806 O O . LYS A 1 99 ? 5.212 46.324 27.670 1.00 51.12 99 LYS A O 1
ATOM 811 N N . ASP A 1 100 ? 6.443 44.427 27.842 1.00 42.81 100 ASP A N 1
ATOM 812 C CA . ASP A 1 100 ? 5.923 43.956 29.137 1.00 42.81 100 ASP A CA 1
ATOM 813 C C . ASP A 1 100 ? 6.880 44.311 30.286 1.00 42.81 100 ASP A C 1
ATOM 815 O O . ASP A 1 100 ? 8.109 44.099 30.127 1.00 42.81 100 ASP A O 1
#

Sequence (100 aa):
MREKNSLKLFISDIEKIISGEITISSEYQHWDEEYKELLFLAQLLAKADYNQKSQDQMETMLKKVIYNIHDVDELDDDELDLVAAGVDLNIIALENKKKD

Radius of gyration: 25.33 Å; chains: 1; bounding box: 32×62×58 Å

Foldseek 3Di:
DPVVVVVVVLVVLLVCLLVVHDDDVVVCVPPDPVSVVVSVVSNVVSPDDVDVVVVVVVVVVVVVVVVVVCVPPDDDPVVVVCVVVVHDVVVVVVVVVVPD

pLDDT: mean 74.38, std 12.26, range [42.81, 92.88]

Secondary structure (DSSP, 8-state):
--HHHHHHHHHHHHHHHHTT----GGGGTTS-HHHHHHHHHHHHHHHS---HHHHHHHHHHHHHHHHHHHHHHPPPHHHHHHHHTT--HHHHHHHHTT--